Protein AF-A0A4U0W7U7-F1 (afdb_monomer_lite)

Radius of gyration: 28.47 Å; chains: 1; bounding box: 60×19×85 Å

Secondary structure (DSSP, 8-state):
-PPPHHHHHHHHHSTT-SHHHHS-HHHHHTTS-GGGTT-HHHHHHHHHHHHHHHHHHHHHHHHHHHHHHHHHHHHHHHHHHHHHHHHHHHHHHHHHHHHHTT-

pLDDT: mean 84.84, std 15.25, range [45.19, 96.75]

Structure (mmCIF, N/CA/C/O backbone):
data_AF-A0A4U0W7U7-F1
#
_entry.id   AF-A0A4U0W7U7-F1
#
loop_
_atom_site.group_PDB
_atom_site.id
_atom_site.type_symbol
_atom_site.label_atom_id
_atom_site.label_alt_id
_atom_site.label_comp_id
_atom_site.label_asym_id
_atom_site.label_entity_id
_atom_site.label_seq_id
_atom_site.pdbx_PDB_ins_code
_atom_site.Cartn_x
_atom_site.Cartn_y
_atom_site.Cartn_z
_atom_site.occupancy
_atom_site.B_iso_or_equiv
_atom_site.auth_seq_id
_atom_site.auth_comp_id
_atom_site.auth_asym_id
_atom_site.auth_atom_id
_atom_site.pdbx_PDB_model_num
ATOM 1 N N . MET A 1 1 ? 21.610 12.091 -4.253 1.00 47.47 1 MET A N 1
ATOM 2 C CA . MET A 1 1 ? 21.304 10.961 -5.160 1.00 47.47 1 MET A CA 1
ATOM 3 C C . MET A 1 1 ? 20.076 11.348 -5.974 1.00 47.47 1 MET A C 1
ATOM 5 O O . MET A 1 1 ? 19.118 11.786 -5.348 1.00 47.47 1 MET A O 1
ATOM 9 N N . PRO A 1 2 ? 20.088 11.276 -7.314 1.00 63.03 2 PRO A N 1
ATOM 10 C CA . PRO A 1 2 ? 18.904 11.587 -8.115 1.00 63.03 2 PRO A CA 1
ATOM 11 C C . PRO A 1 2 ? 17.775 10.596 -7.800 1.00 63.03 2 PRO A C 1
ATOM 13 O O . PRO A 1 2 ? 18.030 9.405 -7.615 1.00 63.03 2 PRO A O 1
ATOM 16 N N . HIS A 1 3 ? 16.539 11.086 -7.708 1.00 76.81 3 HIS A N 1
ATOM 17 C CA . HIS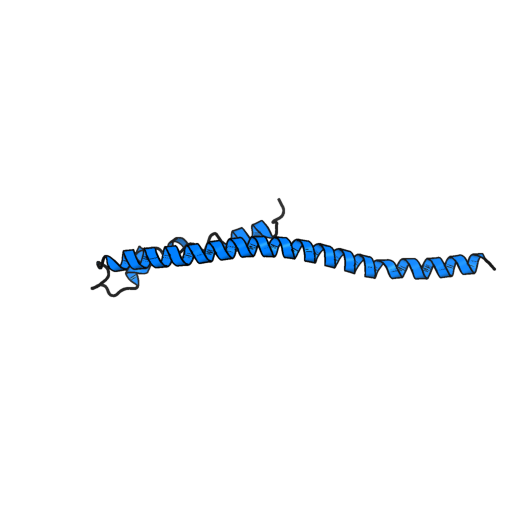 A 1 3 ? 15.381 10.253 -7.390 1.00 76.81 3 HIS A CA 1
ATOM 18 C C . HIS A 1 3 ? 15.146 9.233 -8.511 1.00 76.81 3 HIS A C 1
ATOM 20 O O . HIS A 1 3 ? 14.885 9.598 -9.657 1.00 76.81 3 HIS A O 1
ATOM 26 N N . THR A 1 4 ? 15.275 7.946 -8.191 1.00 86.94 4 THR A N 1
ATOM 27 C CA . THR A 1 4 ? 14.916 6.862 -9.110 1.00 86.94 4 THR A CA 1
ATOM 28 C C . THR A 1 4 ? 13.397 6.741 -9.186 1.00 86.94 4 THR A C 1
ATOM 30 O O . THR A 1 4 ? 12.705 7.041 -8.218 1.00 86.94 4 THR A O 1
ATOM 33 N N . GLU A 1 5 ? 12.868 6.261 -10.310 1.00 85.38 5 GLU A N 1
ATOM 34 C CA . GLU A 1 5 ? 11.429 6.008 -10.485 1.00 85.38 5 GLU A CA 1
ATOM 35 C C . GLU A 1 5 ? 10.850 5.153 -9.348 1.00 85.38 5 GLU A C 1
ATOM 37 O O . GLU A 1 5 ? 9.816 5.494 -8.782 1.00 85.38 5 GLU A O 1
ATOM 42 N N . ALA A 1 6 ? 11.586 4.117 -8.929 1.00 88.75 6 ALA A N 1
ATOM 43 C CA . ALA A 1 6 ? 11.240 3.303 -7.768 1.00 88.75 6 ALA A CA 1
ATOM 44 C C . ALA A 1 6 ? 11.097 4.150 -6.493 1.00 88.75 6 ALA A C 1
ATOM 46 O O . ALA A 1 6 ? 10.088 4.063 -5.805 1.00 88.75 6 ALA A O 1
ATOM 47 N N . SER A 1 7 ? 12.073 5.019 -6.203 1.00 89.56 7 SER A N 1
ATOM 48 C CA . SER A 1 7 ? 12.011 5.903 -5.036 1.00 89.56 7 SER A CA 1
ATOM 49 C C . SER A 1 7 ? 10.852 6.894 -5.123 1.00 89.56 7 SER A C 1
ATOM 51 O O . SER A 1 7 ? 10.252 7.182 -4.095 1.00 89.56 7 SER A O 1
ATOM 53 N N . ILE A 1 8 ? 10.529 7.417 -6.307 1.00 92.06 8 ILE A N 1
ATOM 54 C CA . ILE A 1 8 ? 9.416 8.358 -6.480 1.00 92.06 8 ILE A CA 1
ATOM 55 C C . ILE A 1 8 ? 8.090 7.650 -6.197 1.00 92.06 8 ILE A C 1
ATOM 57 O O . ILE A 1 8 ? 7.322 8.106 -5.353 1.00 92.06 8 ILE A O 1
ATOM 61 N N . LEU A 1 9 ? 7.844 6.520 -6.865 1.00 91.19 9 LEU A N 1
ATOM 62 C CA . LEU A 1 9 ? 6.584 5.790 -6.749 1.00 91.19 9 LEU A CA 1
ATOM 63 C C . LEU A 1 9 ? 6.386 5.237 -5.335 1.00 91.19 9 LEU A C 1
ATOM 65 O O . LEU A 1 9 ? 5.324 5.436 -4.752 1.00 91.19 9 LEU A O 1
ATOM 69 N N . SER A 1 10 ? 7.413 4.617 -4.747 1.00 89.06 10 SER A N 1
ATOM 70 C CA . SER A 1 10 ? 7.329 4.088 -3.384 1.00 89.06 10 SER A CA 1
ATOM 71 C C . SER A 1 10 ? 7.094 5.194 -2.359 1.00 89.06 10 SER A C 1
ATOM 73 O O . SER A 1 10 ? 6.187 5.066 -1.544 1.00 89.06 10 SER A O 1
ATOM 75 N N . ASN A 1 11 ? 7.841 6.303 -2.415 1.00 90.25 11 ASN A N 1
ATOM 76 C CA . ASN A 1 11 ? 7.709 7.379 -1.426 1.00 90.25 11 ASN A CA 1
ATOM 77 C C . ASN A 1 11 ? 6.387 8.142 -1.544 1.00 90.25 11 ASN A C 1
ATOM 79 O O . ASN A 1 11 ? 5.909 8.685 -0.551 1.00 90.25 11 ASN A O 1
ATOM 83 N N . PHE A 1 12 ? 5.808 8.213 -2.741 1.00 89.25 12 PHE A N 1
ATOM 84 C CA . PHE A 1 12 ? 4.548 8.915 -2.948 1.00 89.25 12 PHE A CA 1
ATOM 85 C C . PHE A 1 12 ? 3.339 8.045 -2.597 1.00 89.25 12 PHE A C 1
ATOM 87 O O . PHE A 1 12 ? 2.370 8.537 -2.023 1.00 89.25 12 PHE A O 1
ATOM 94 N N . LEU A 1 13 ? 3.391 6.753 -2.931 1.00 89.94 13 LEU A N 1
ATOM 95 C CA . LEU A 1 13 ? 2.221 5.881 -2.865 1.00 89.94 13 LEU A CA 1
ATOM 96 C C . LEU A 1 13 ? 2.137 5.050 -1.586 1.00 89.94 13 LEU A C 1
ATOM 98 O O . LEU A 1 13 ? 1.022 4.738 -1.192 1.00 89.94 13 LEU A O 1
ATOM 102 N N . LEU A 1 14 ? 3.255 4.693 -0.937 1.00 88.88 14 LEU A N 1
ATOM 103 C CA . LEU A 1 14 ? 3.248 3.760 0.203 1.00 88.88 14 LEU A CA 1
ATOM 104 C C . LEU A 1 14 ? 3.114 4.438 1.581 1.00 88.88 14 LEU A C 1
ATOM 106 O O . LEU A 1 14 ? 2.280 3.993 2.363 1.00 88.88 14 LEU A O 1
ATOM 110 N N . PRO A 1 15 ? 3.840 5.523 1.919 1.00 86.19 15 PRO A N 1
ATOM 111 C CA . PRO A 1 15 ? 3.741 6.156 3.238 1.00 86.19 15 PRO A CA 1
ATOM 112 C C . PRO A 1 15 ? 2.343 6.660 3.644 1.00 86.19 15 PRO A C 1
ATOM 114 O O . PRO A 1 15 ? 1.972 6.459 4.801 1.00 86.19 15 PRO A O 1
ATOM 117 N N . PRO A 1 16 ? 1.530 7.282 2.761 1.00 81.50 16 PRO A N 1
ATOM 118 C CA . PRO A 1 16 ? 0.174 7.706 3.125 1.00 81.50 16 PRO A CA 1
ATOM 119 C C . PRO A 1 16 ? -0.851 6.557 3.072 1.00 81.50 16 PRO A C 1
ATOM 121 O O . PRO A 1 16 ? -2.042 6.760 3.323 1.00 81.50 16 PRO A O 1
ATOM 124 N N . ALA A 1 17 ? -0.421 5.351 2.699 1.00 80.38 17 ALA A N 1
ATOM 125 C CA . ALA A 1 17 ? -1.310 4.252 2.370 1.00 80.38 17 ALA A CA 1
ATOM 126 C C . ALA A 1 17 ? -1.864 3.466 3.565 1.00 80.38 17 ALA A C 1
ATOM 128 O O . ALA A 1 17 ? -2.992 3.000 3.433 1.00 80.38 17 ALA A O 1
ATOM 129 N N . PRO A 1 18 ? -1.180 3.299 4.715 1.00 86.25 18 PRO A N 1
ATOM 130 C CA . PRO A 1 18 ? -1.747 2.582 5.852 1.00 86.25 18 PRO A CA 1
ATOM 131 C C . PRO A 1 18 ? -3.011 3.257 6.392 1.00 86.25 18 PRO A C 1
ATOM 133 O O . PRO A 1 18 ? -3.080 4.484 6.504 1.00 86.25 18 PRO A O 1
ATOM 136 N N . LEU A 1 19 ? -4.003 2.452 6.796 1.00 88.19 19 LEU A N 1
ATOM 137 C CA . LEU A 1 19 ? -5.236 2.975 7.393 1.00 88.19 19 LEU A CA 1
ATOM 138 C C . LEU A 1 19 ? -4.971 3.909 8.585 1.00 88.19 19 LEU A C 1
ATOM 140 O O . LEU A 1 19 ? -5.551 4.986 8.574 1.00 88.19 19 LEU A O 1
ATOM 144 N N . PRO A 1 20 ? -4.070 3.603 9.543 1.00 89.06 20 PRO A N 1
ATOM 145 C CA . PRO A 1 20 ? -3.861 4.452 10.716 1.00 89.06 20 PRO A CA 1
ATOM 146 C C . PRO A 1 20 ? -3.271 5.821 10.381 1.00 89.06 20 PRO A C 1
ATOM 148 O O . PRO A 1 20 ? -3.516 6.779 11.112 1.00 89.06 20 PRO A O 1
ATOM 151 N N . ALA A 1 21 ? -2.510 5.913 9.283 1.00 87.62 21 ALA A N 1
ATOM 152 C CA . ALA A 1 21 ? -1.943 7.169 8.804 1.00 87.62 21 ALA A CA 1
ATOM 153 C C . ALA A 1 21 ? -3.032 8.076 8.211 1.00 87.62 21 ALA A C 1
ATOM 155 O O . ALA A 1 21 ? -3.039 9.280 8.458 1.00 87.62 21 ALA A O 1
ATOM 156 N N . ALA A 1 22 ? -3.982 7.497 7.470 1.00 87.56 22 ALA A N 1
ATOM 157 C CA . ALA A 1 22 ? -5.095 8.234 6.874 1.00 87.56 22 ALA A CA 1
ATOM 158 C C . ALA A 1 22 ? -6.241 8.506 7.869 1.00 87.56 22 ALA A C 1
ATOM 160 O O . ALA A 1 22 ? -6.847 9.577 7.858 1.00 87.56 22 ALA A O 1
ATOM 161 N N . LEU A 1 23 ? -6.551 7.534 8.725 1.00 93.12 23 LEU A N 1
ATOM 162 C CA . LEU A 1 23 ? -7.663 7.548 9.664 1.00 93.12 23 LEU A CA 1
ATOM 163 C C . LEU A 1 23 ? -7.314 6.703 10.892 1.00 93.12 23 LEU A C 1
ATOM 165 O O . LEU A 1 23 ? -7.344 5.478 10.846 1.00 93.12 23 LEU A O 1
ATOM 169 N N . SER A 1 24 ? -7.004 7.359 12.007 1.00 94.44 24 SER A N 1
ATOM 170 C CA . SER A 1 24 ? -6.742 6.663 13.267 1.00 94.44 24 SER A CA 1
ATOM 171 C C . SER A 1 24 ? -8.009 6.014 13.831 1.00 94.44 24 SER A C 1
ATOM 173 O O . SER A 1 24 ? -9.119 6.474 13.558 1.00 94.44 24 SER A O 1
ATOM 175 N N . LEU A 1 25 ? -7.846 5.001 14.690 1.00 93.94 25 LEU A N 1
ATOM 176 C CA . LEU A 1 25 ? -8.966 4.332 15.365 1.00 93.94 25 LEU A CA 1
ATOM 177 C C . LEU A 1 25 ? -9.883 5.335 16.075 1.00 93.94 25 LEU A C 1
ATOM 179 O O . LEU A 1 25 ? -11.094 5.257 15.934 1.00 93.94 25 LEU A O 1
ATOM 183 N N . ARG A 1 26 ? -9.314 6.329 16.767 1.00 94.31 26 ARG A N 1
ATOM 184 C CA . ARG A 1 26 ? -10.094 7.380 17.431 1.00 94.31 26 ARG A CA 1
ATOM 185 C C . ARG A 1 26 ? -10.985 8.142 16.446 1.00 94.31 26 ARG A C 1
ATOM 187 O O . ARG A 1 26 ? -12.183 8.254 16.679 1.00 94.31 26 ARG A O 1
ATOM 194 N N . LYS A 1 27 ? -10.411 8.635 15.343 1.00 95.06 27 LYS A N 1
ATOM 195 C CA . LYS A 1 27 ? -11.171 9.365 14.317 1.00 95.06 27 LYS A CA 1
ATOM 196 C C . LYS A 1 27 ? -12.212 8.473 13.648 1.00 95.06 27 LYS A C 1
ATOM 198 O O . LYS A 1 27 ? -13.281 8.951 13.305 1.00 95.06 27 LYS A O 1
ATOM 203 N N . PHE A 1 28 ? -11.904 7.190 13.469 1.00 96.19 28 PHE A N 1
ATOM 204 C CA . PHE A 1 28 ? -12.849 6.205 12.958 1.00 96.19 28 PHE A CA 1
ATOM 205 C C . PHE A 1 28 ? -14.028 6.000 13.917 1.00 96.19 28 PHE A C 1
ATOM 207 O O . PHE A 1 28 ? -15.171 6.041 13.479 1.00 96.19 28 PHE A O 1
ATOM 214 N N . THR A 1 29 ? -13.775 5.857 15.221 1.00 95.81 29 THR A N 1
ATOM 215 C CA . THR A 1 29 ? -14.823 5.749 16.246 1.00 95.81 29 THR A CA 1
ATOM 216 C C . THR A 1 29 ? -15.694 7.005 16.302 1.00 95.81 29 THR A C 1
ATOM 218 O O . THR A 1 29 ? -16.910 6.902 16.436 1.00 95.81 29 THR A O 1
ATOM 221 N N . GLU A 1 30 ? -15.108 8.190 16.122 1.00 96.38 30 GLU A N 1
ATOM 222 C CA . GLU A 1 30 ? -15.839 9.466 16.073 1.00 96.38 30 GLU A CA 1
ATOM 223 C C . GLU A 1 30 ? -16.849 9.551 14.905 1.00 96.38 30 GLU A C 1
ATOM 225 O O . GLU A 1 30 ? -17.767 10.368 14.969 1.00 96.38 30 GLU A O 1
ATOM 230 N N . LEU A 1 31 ? -16.747 8.691 13.878 1.00 95.69 31 LEU A N 1
ATOM 231 C CA . LEU A 1 31 ? -17.727 8.601 12.780 1.00 95.69 31 LEU A CA 1
ATOM 232 C C . LEU A 1 31 ? -19.042 7.925 13.193 1.00 95.69 31 LEU A C 1
ATOM 234 O O . LEU A 1 31 ? -20.039 8.033 12.477 1.00 95.69 31 LEU A O 1
ATOM 238 N N . PHE A 1 32 ? -19.058 7.215 14.321 1.00 95.81 32 PHE A N 1
ATOM 239 C CA . PHE A 1 32 ? -20.245 6.531 14.823 1.00 95.81 32 PHE A CA 1
ATOM 240 C C . PHE A 1 32 ? -21.036 7.435 15.783 1.00 95.81 32 PHE A C 1
ATOM 242 O O . PHE A 1 32 ? -20.446 8.271 16.477 1.00 95.81 32 PHE A O 1
ATOM 249 N N . PRO A 1 33 ? -22.370 7.266 15.884 1.00 96.50 33 PRO A N 1
ATOM 250 C CA . PRO A 1 33 ? -23.177 7.973 16.876 1.00 96.50 33 PRO A CA 1
ATOM 251 C C . PRO A 1 33 ? -22.650 7.740 18.294 1.00 96.50 33 PRO A C 1
ATOM 253 O O . PRO A 1 33 ? -22.269 6.619 18.625 1.00 96.50 33 PRO A O 1
ATOM 256 N N . ARG A 1 34 ? -22.688 8.770 19.154 1.00 93.38 34 ARG A N 1
ATOM 257 C CA . ARG A 1 34 ? -22.145 8.715 20.531 1.00 93.38 34 ARG A CA 1
ATOM 258 C C . ARG A 1 34 ? -22.634 7.509 21.337 1.00 93.38 34 ARG A C 1
ATOM 260 O O . ARG A 1 34 ? -21.852 6.923 22.068 1.00 93.38 34 ARG A O 1
ATOM 267 N N . SER A 1 35 ? -23.891 7.102 21.157 1.00 95.12 35 SER A N 1
ATOM 268 C CA . SER A 1 35 ? -24.490 5.930 21.815 1.00 95.12 35 SER A CA 1
ATOM 269 C C . SER A 1 35 ? -23.830 4.593 21.459 1.00 95.12 35 SER A C 1
ATOM 271 O O . SER A 1 35 ? -24.046 3.606 22.153 1.00 95.12 35 SER A O 1
ATOM 273 N N . HIS A 1 36 ? -23.066 4.540 20.368 1.00 92.69 36 HIS A N 1
ATOM 274 C CA . HIS A 1 36 ? -22.441 3.326 19.851 1.00 92.69 36 HIS A CA 1
ATOM 275 C C . HIS A 1 36 ? -20.914 3.379 19.849 1.00 92.69 36 HIS A C 1
ATOM 277 O O . HIS A 1 36 ? -20.302 2.377 19.500 1.00 92.69 36 HIS A O 1
ATOM 283 N N . GLN A 1 37 ? -20.292 4.493 20.244 1.00 93.69 37 GLN A N 1
ATOM 284 C CA . GLN A 1 37 ? -18.831 4.648 20.210 1.00 93.69 37 GLN A CA 1
ATOM 285 C C . GLN A 1 37 ? -18.099 3.667 21.137 1.00 93.69 37 GLN A C 1
ATOM 287 O O . GLN A 1 37 ? -17.003 3.226 20.804 1.00 93.69 37 GLN A O 1
ATOM 292 N N . ASP A 1 38 ? -18.741 3.254 22.232 1.00 93.69 38 ASP A N 1
ATOM 293 C CA . ASP A 1 38 ? -18.206 2.258 23.169 1.00 93.69 38 ASP A CA 1
ATOM 294 C C . ASP A 1 38 ? -18.424 0.805 22.701 1.00 93.69 38 ASP A C 1
ATOM 296 O O . ASP A 1 38 ? -18.083 -0.144 23.408 1.00 93.69 38 ASP A O 1
ATOM 300 N N . ASN A 1 39 ? -19.005 0.591 21.513 1.00 95.50 39 ASN A N 1
ATOM 301 C CA . ASN A 1 39 ? -19.242 -0.752 20.996 1.00 95.50 39 ASN A CA 1
ATOM 302 C C . ASN A 1 39 ? -17.908 -1.411 20.576 1.00 95.50 39 ASN A C 1
ATOM 304 O O . ASN A 1 39 ? -17.265 -0.939 19.631 1.00 95.50 39 ASN A O 1
ATOM 308 N N . PRO A 1 40 ? -17.520 -2.558 21.173 1.00 94.75 40 PRO A N 1
ATOM 309 C CA . PRO A 1 40 ? -16.270 -3.249 20.839 1.00 94.75 40 PRO A CA 1
ATOM 310 C C . PRO A 1 40 ? -16.195 -3.714 19.375 1.00 94.75 40 PRO A C 1
ATOM 312 O O . PRO A 1 40 ? -15.106 -3.927 18.839 1.00 94.75 40 PRO A O 1
ATOM 315 N N . GLN A 1 41 ? -17.334 -3.840 18.684 1.00 95.75 41 GLN A N 1
ATOM 316 C CA . GLN A 1 41 ? -17.374 -4.192 17.264 1.00 95.75 41 GLN A CA 1
ATOM 317 C C . GLN A 1 41 ? -16.739 -3.125 16.363 1.00 95.75 41 GLN A C 1
ATOM 319 O O . GLN A 1 41 ? -16.251 -3.468 15.287 1.00 95.75 41 GLN A O 1
ATOM 324 N N . ILE A 1 42 ? -16.685 -1.859 16.792 1.00 95.56 42 ILE A N 1
ATOM 325 C CA . ILE A 1 42 ? -16.028 -0.786 16.030 1.00 95.56 42 ILE A CA 1
ATOM 326 C C . ILE A 1 42 ? -14.534 -1.084 15.880 1.00 95.56 42 ILE A C 1
ATOM 328 O O . ILE A 1 42 ? -13.975 -0.951 14.792 1.00 95.56 42 ILE A O 1
ATOM 332 N N . GLU A 1 43 ? -13.886 -1.559 16.941 1.00 94.56 43 GLU A N 1
ATOM 333 C CA . GLU A 1 43 ? -12.467 -1.911 16.903 1.00 94.56 43 GLU A CA 1
ATOM 334 C C . GLU A 1 43 ? -12.213 -3.143 16.015 1.00 94.56 43 GLU A C 1
ATOM 336 O O . GLU A 1 43 ? -11.231 -3.200 15.272 1.00 94.56 43 GLU A O 1
ATOM 341 N N . VAL A 1 44 ? -13.124 -4.123 16.040 1.00 96.75 44 VAL A N 1
ATOM 342 C CA . VAL A 1 44 ? -13.076 -5.295 15.149 1.00 96.75 44 VAL A CA 1
ATOM 343 C C . VAL A 1 44 ? -13.205 -4.872 13.685 1.00 96.75 44 VAL A C 1
ATOM 345 O O . VAL A 1 44 ? -12.404 -5.300 12.853 1.00 96.75 44 VAL A O 1
ATOM 348 N N . LEU A 1 45 ? -14.156 -3.990 13.374 1.00 96.19 45 LEU A N 1
ATOM 349 C CA . LEU A 1 45 ? -14.342 -3.446 12.031 1.00 96.19 45 LEU A CA 1
ATOM 350 C C . LEU A 1 45 ? -13.116 -2.649 11.570 1.00 96.19 45 LEU A C 1
ATOM 352 O O . LEU A 1 45 ? -12.666 -2.815 10.437 1.00 96.19 45 LEU A O 1
ATOM 356 N N . TYR A 1 46 ? -12.531 -1.836 12.451 1.00 96.56 46 TYR A N 1
ATOM 357 C CA . TYR A 1 46 ? -11.311 -1.093 12.151 1.00 96.56 46 TYR A CA 1
ATOM 358 C C . TYR A 1 46 ? -10.139 -2.026 11.821 1.00 96.56 46 TYR A C 1
ATOM 360 O O . TYR A 1 46 ? -9.448 -1.817 10.825 1.00 96.56 46 TYR A O 1
ATOM 368 N N . ARG A 1 47 ? -9.937 -3.095 12.606 1.00 95.69 47 ARG A N 1
ATOM 369 C CA . ARG A 1 47 ? -8.917 -4.123 12.327 1.00 95.69 47 ARG A CA 1
ATOM 370 C C . ARG A 1 47 ? -9.151 -4.819 10.988 1.00 95.69 47 ARG A C 1
ATOM 372 O O . ARG A 1 47 ? -8.200 -5.039 10.240 1.00 95.69 47 ARG A O 1
ATOM 379 N N . TYR A 1 48 ? -10.403 -5.134 10.669 1.00 96.19 48 TYR A N 1
ATOM 380 C CA . TYR A 1 48 ? -10.756 -5.744 9.391 1.00 96.19 48 TYR A CA 1
ATOM 381 C C . TYR A 1 48 ? -10.427 -4.819 8.210 1.00 96.19 48 TYR A C 1
ATOM 383 O O . TYR A 1 48 ? -9.743 -5.231 7.273 1.00 96.19 48 TYR A O 1
ATOM 391 N N . LEU A 1 49 ? -10.824 -3.545 8.285 1.00 95.69 49 LEU A N 1
ATOM 392 C CA . LEU A 1 49 ? -10.500 -2.544 7.264 1.00 95.69 49 LEU A CA 1
ATOM 393 C C . LEU A 1 49 ? -8.992 -2.314 7.144 1.00 95.69 49 LEU A C 1
ATOM 395 O O . LEU A 1 49 ? -8.473 -2.173 6.039 1.00 95.69 49 LEU A O 1
ATOM 399 N N . HIS A 1 50 ? -8.281 -2.309 8.272 1.00 93.69 50 HIS A N 1
ATOM 400 C CA . HIS A 1 50 ? -6.828 -2.207 8.296 1.00 93.69 50 HIS A CA 1
ATOM 401 C C . HIS A 1 50 ? -6.181 -3.348 7.506 1.00 93.69 50 HIS A C 1
ATOM 403 O O . HIS A 1 50 ? -5.316 -3.105 6.669 1.00 93.69 50 HIS A O 1
ATOM 409 N N . HIS A 1 51 ? -6.631 -4.583 7.736 1.00 95.00 51 HIS A N 1
ATOM 410 C CA . HIS A 1 51 ? -6.149 -5.761 7.021 1.00 95.00 51 HIS A CA 1
ATOM 411 C C . HIS A 1 51 ? -6.478 -5.705 5.522 1.00 95.00 51 HIS A C 1
ATOM 413 O O . HIS A 1 51 ? -5.596 -5.920 4.695 1.00 95.00 51 HIS A O 1
ATOM 419 N N . GLN A 1 52 ? -7.717 -5.357 5.151 1.00 95.25 52 GLN A N 1
ATOM 420 C CA . GLN A 1 52 ? -8.083 -5.205 3.738 1.00 95.25 52 GLN A CA 1
ATOM 421 C C . GLN A 1 52 ? -7.224 -4.153 3.032 1.00 95.25 52 GLN A C 1
ATOM 423 O O . GLN A 1 52 ? -6.795 -4.357 1.898 1.00 95.25 52 GLN A O 1
ATOM 428 N N . ARG A 1 53 ? -6.942 -3.040 3.713 1.00 93.81 53 ARG A N 1
ATOM 429 C CA . ARG A 1 53 ? -6.094 -1.985 3.170 1.00 93.81 53 ARG A CA 1
ATOM 430 C C . ARG A 1 53 ? -4.643 -2.432 3.041 1.00 93.81 53 ARG A C 1
ATOM 432 O O . ARG A 1 53 ? -4.038 -2.123 2.025 1.00 93.81 53 ARG A O 1
ATOM 439 N N . ALA A 1 54 ? -4.106 -3.185 4.001 1.00 92.50 54 ALA A N 1
ATOM 440 C CA . ALA A 1 54 ? -2.757 -3.746 3.902 1.00 92.50 54 ALA A CA 1
ATOM 441 C C . ALA A 1 54 ? -2.590 -4.596 2.630 1.00 92.50 54 ALA A C 1
ATOM 443 O O . ALA A 1 54 ? -1.680 -4.337 1.853 1.00 92.50 54 ALA A O 1
ATOM 444 N N . ILE A 1 55 ? -3.551 -5.479 2.331 1.00 95.12 55 ILE A N 1
ATOM 445 C CA . ILE A 1 55 ? -3.543 -6.279 1.091 1.00 95.12 55 ILE A CA 1
ATOM 446 C C . ILE A 1 55 ? -3.480 -5.389 -0.162 1.00 95.12 55 ILE A C 1
ATOM 448 O O . ILE A 1 55 ? -2.776 -5.699 -1.122 1.00 95.12 55 ILE A O 1
ATOM 452 N N . GLN A 1 56 ? -4.216 -4.274 -0.179 1.00 93.81 56 GLN A N 1
ATOM 453 C CA . GLN A 1 56 ? -4.180 -3.339 -1.306 1.00 93.81 56 GLN A CA 1
ATOM 454 C C . GLN A 1 56 ? -2.835 -2.617 -1.419 1.00 93.81 56 GLN A C 1
ATOM 456 O O . GLN A 1 56 ? -2.353 -2.413 -2.532 1.00 93.81 56 GLN A O 1
ATOM 461 N N . VAL A 1 57 ? -2.225 -2.240 -0.293 1.00 93.94 57 VAL A N 1
ATOM 462 C CA . VAL A 1 57 ? -0.888 -1.630 -0.273 1.00 93.94 57 VAL A CA 1
ATOM 463 C C . VAL A 1 57 ? 0.148 -2.601 -0.832 1.00 93.94 57 VAL A C 1
ATOM 465 O O . VAL A 1 57 ? 0.927 -2.206 -1.697 1.00 93.94 57 VAL A O 1
ATOM 468 N N . ASP A 1 58 ? 0.086 -3.873 -0.440 1.00 94.25 58 ASP A N 1
ATOM 469 C CA . ASP A 1 58 ? 0.980 -4.915 -0.952 1.00 94.25 58 ASP A CA 1
ATOM 470 C C . ASP A 1 58 ? 0.822 -5.091 -2.475 1.00 94.25 58 ASP A C 1
ATOM 472 O O . ASP A 1 58 ? 1.801 -5.227 -3.213 1.00 94.25 58 ASP A 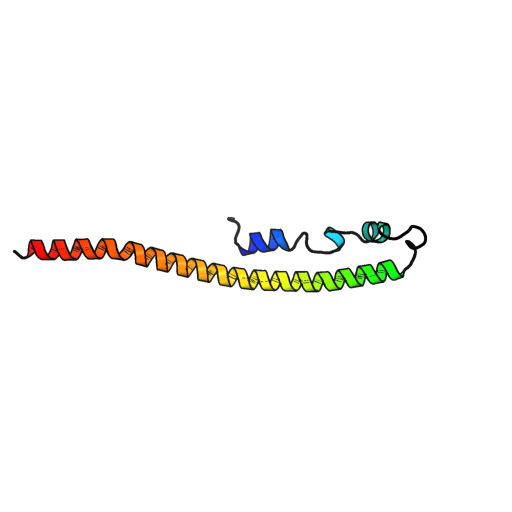O 1
ATOM 476 N N . ALA A 1 59 ? -0.412 -5.030 -2.988 1.00 95.19 59 ALA A N 1
ATOM 477 C CA . ALA A 1 59 ? -0.674 -5.081 -4.428 1.00 95.19 59 ALA A CA 1
ATOM 478 C C . ALA A 1 59 ? -0.112 -3.855 -5.176 1.00 95.19 59 ALA A C 1
ATOM 480 O O . ALA A 1 59 ? 0.392 -3.978 -6.299 1.00 95.19 59 ALA A O 1
ATOM 481 N N . VAL A 1 60 ? -0.165 -2.667 -4.563 1.00 94.69 60 VAL A N 1
ATOM 482 C CA . VAL A 1 60 ? 0.452 -1.450 -5.113 1.00 94.69 60 VAL A CA 1
ATOM 483 C C . VAL A 1 60 ? 1.973 -1.578 -5.122 1.00 94.69 60 VAL A C 1
ATOM 485 O O . VAL A 1 60 ? 2.591 -1.245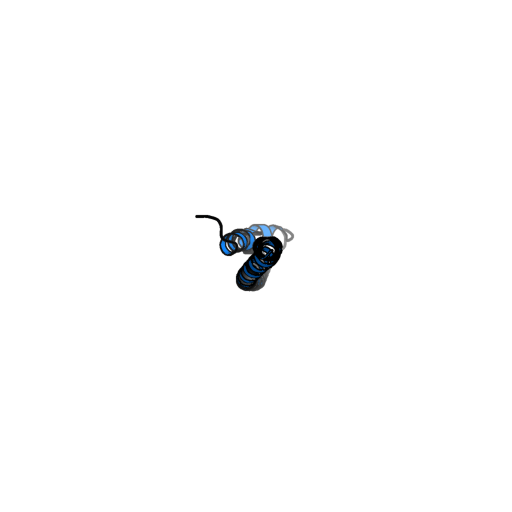 -6.129 1.00 94.69 60 VAL A O 1
ATOM 488 N N . GLU A 1 61 ? 2.586 -2.116 -4.070 1.00 93.62 61 GLU A N 1
ATOM 489 C CA . GLU A 1 61 ? 4.032 -2.357 -4.026 1.00 93.62 61 GLU A CA 1
ATOM 490 C C . GLU A 1 61 ? 4.490 -3.290 -5.160 1.00 93.62 61 GLU A C 1
ATOM 492 O O . GLU A 1 61 ? 5.438 -2.981 -5.891 1.00 93.62 61 GLU A O 1
ATOM 497 N N . GLN A 1 62 ? 3.755 -4.381 -5.394 1.00 95.25 62 GLN A N 1
ATOM 498 C CA . GLN A 1 62 ? 4.005 -5.282 -6.525 1.00 95.25 62 GLN A CA 1
ATOM 499 C C . GLN A 1 62 ? 3.843 -4.569 -7.877 1.00 95.25 62 GLN A C 1
ATOM 501 O O . GLN A 1 62 ? 4.643 -4.772 -8.796 1.00 95.25 62 GLN A O 1
ATOM 506 N N . SER A 1 63 ? 2.843 -3.693 -7.994 1.00 94.56 63 SER A N 1
ATOM 507 C CA . SER A 1 63 ? 2.608 -2.894 -9.201 1.00 94.56 63 SER A CA 1
ATOM 508 C C . SER A 1 63 ? 3.742 -1.901 -9.461 1.00 94.56 63 SER A C 1
ATOM 510 O O . SER A 1 63 ? 4.165 -1.747 -10.604 1.00 94.56 63 SER A O 1
ATOM 512 N N . ILE A 1 64 ? 4.301 -1.284 -8.416 1.00 94.62 64 ILE A N 1
ATOM 513 C CA . ILE A 1 64 ? 5.469 -0.401 -8.531 1.00 94.62 64 ILE A CA 1
ATOM 514 C C . ILE A 1 64 ? 6.670 -1.181 -9.077 1.00 94.62 64 ILE A C 1
ATOM 516 O O . ILE A 1 64 ? 7.344 -0.711 -9.994 1.00 94.62 64 ILE A O 1
ATOM 520 N N . ALA A 1 65 ? 6.925 -2.392 -8.574 1.00 93.88 65 ALA A N 1
ATOM 521 C CA . ALA A 1 65 ? 8.015 -3.228 -9.075 1.00 93.88 65 ALA A CA 1
ATOM 522 C C . ALA A 1 65 ? 7.841 -3.577 -10.567 1.00 93.88 65 ALA A C 1
ATOM 524 O O . ALA A 1 65 ? 8.808 -3.542 -11.340 1.00 93.88 65 ALA A O 1
ATOM 525 N N . ALA A 1 66 ? 6.608 -3.876 -10.987 1.00 94.88 66 ALA A N 1
ATOM 526 C CA . ALA A 1 66 ? 6.278 -4.122 -12.387 1.00 94.88 66 ALA A CA 1
ATOM 527 C C . ALA A 1 66 ? 6.466 -2.865 -13.256 1.00 94.88 66 ALA A C 1
ATOM 529 O O . ALA A 1 66 ? 7.078 -2.953 -14.327 1.00 94.88 66 ALA A O 1
ATOM 530 N N . GLU A 1 67 ? 6.016 -1.700 -12.786 1.00 94.31 67 GLU A N 1
ATOM 531 C CA . GLU A 1 67 ? 6.131 -0.443 -13.529 1.00 94.31 67 GLU A CA 1
ATOM 532 C C . GLU A 1 67 ? 7.595 -0.028 -13.694 1.00 94.31 67 GLU A C 1
ATOM 534 O O . GLU A 1 67 ? 8.018 0.270 -14.804 1.00 94.31 67 GLU A O 1
ATOM 539 N N . VAL A 1 68 ? 8.431 -0.167 -12.661 1.00 94.00 68 VAL A N 1
ATOM 540 C CA . VAL A 1 68 ? 9.878 0.105 -12.760 1.00 94.00 68 VAL A CA 1
ATOM 541 C C . VAL A 1 68 ? 10.551 -0.774 -13.824 1.00 94.00 68 VAL A C 1
ATOM 543 O O . VAL A 1 68 ? 11.453 -0.332 -14.544 1.00 94.00 68 VAL A O 1
ATOM 546 N N . LYS A 1 69 ? 10.136 -2.040 -13.957 1.00 93.06 69 LYS A N 1
ATOM 547 C CA . LYS A 1 69 ? 10.636 -2.923 -15.024 1.00 93.06 69 LYS A CA 1
ATOM 548 C C . LYS A 1 69 ? 10.171 -2.443 -16.402 1.00 93.06 69 LYS A C 1
ATOM 550 O O . LYS A 1 69 ? 10.955 -2.470 -17.355 1.00 93.06 69 LYS A O 1
ATOM 555 N N . ARG A 1 70 ? 8.922 -1.990 -16.507 1.00 93.06 70 ARG A N 1
ATOM 556 C CA . ARG A 1 70 ? 8.338 -1.451 -17.738 1.00 93.06 70 ARG A CA 1
ATOM 557 C C . ARG A 1 70 ? 8.997 -0.133 -18.158 1.00 93.06 70 ARG A C 1
ATOM 559 O O . ARG A 1 70 ? 9.394 -0.026 -19.318 1.00 93.06 70 ARG A O 1
ATOM 566 N N . GLY A 1 71 ? 9.224 0.797 -17.232 1.00 91.56 71 GLY A N 1
ATOM 567 C CA . GLY A 1 71 ? 9.904 2.074 -17.467 1.00 91.56 71 GLY A CA 1
ATOM 568 C C . GLY A 1 71 ? 11.328 1.894 -18.001 1.00 91.56 71 GLY A C 1
ATOM 569 O O . GLY A 1 71 ? 11.737 2.556 -18.959 1.00 91.56 71 GLY A O 1
ATOM 570 N N . LYS A 1 72 ? 12.074 0.899 -17.493 1.00 91.38 72 LYS A N 1
ATOM 571 C CA . LYS A 1 72 ? 13.389 0.527 -18.056 1.00 91.38 72 LYS A CA 1
ATOM 572 C C . LYS A 1 72 ? 13.302 0.106 -19.525 1.00 91.38 72 LYS A C 1
ATOM 574 O O . LYS A 1 72 ? 14.136 0.536 -20.323 1.00 91.38 72 LYS A O 1
ATOM 579 N N . LYS A 1 73 ? 12.311 -0.716 -19.884 1.00 92.62 73 LYS A N 1
ATOM 580 C CA . LYS A 1 73 ? 12.101 -1.166 -21.269 1.00 92.62 73 LYS A CA 1
ATOM 581 C C . LYS A 1 73 ? 11.732 0.008 -22.179 1.00 92.62 73 LYS A C 1
ATOM 583 O O . LYS A 1 73 ? 12.342 0.174 -23.230 1.00 92.62 73 LYS A O 1
ATOM 588 N N . GLN A 1 74 ? 10.820 0.870 -21.735 1.00 91.31 74 GLN A N 1
ATOM 589 C CA . G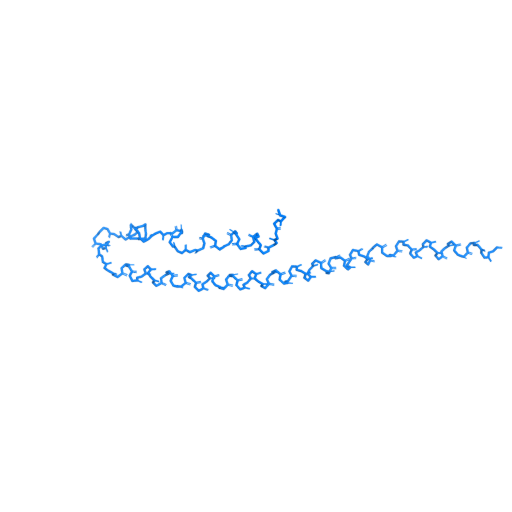LN A 1 74 ? 10.430 2.077 -22.468 1.00 91.31 74 GLN A CA 1
ATOM 590 C C . GLN A 1 74 ? 11.628 3.000 -22.717 1.00 91.31 74 GLN A C 1
ATOM 592 O O . GLN A 1 74 ? 11.830 3.470 -23.833 1.00 91.31 74 GLN A O 1
ATOM 597 N N . LYS A 1 75 ? 12.493 3.202 -21.714 1.00 90.56 75 LYS A N 1
ATOM 598 C CA . LYS A 1 75 ? 13.721 3.992 -21.879 1.00 90.56 75 LYS A CA 1
ATOM 599 C C . LYS A 1 75 ? 14.632 3.419 -22.972 1.00 90.56 75 LYS A C 1
ATOM 601 O O . LYS A 1 75 ? 15.199 4.182 -23.751 1.00 90.56 75 LYS A O 1
ATOM 606 N N . GLN A 1 76 ? 14.774 2.094 -23.048 1.00 91.12 76 GLN A N 1
ATOM 607 C CA . GLN A 1 76 ? 15.558 1.439 -24.102 1.00 91.12 76 GLN A CA 1
ATOM 608 C C . GLN A 1 76 ? 14.928 1.624 -25.487 1.00 91.12 76 GLN A C 1
ATOM 610 O O . GLN A 1 76 ? 15.641 1.921 -26.444 1.00 91.12 76 GLN A O 1
ATOM 615 N N . GLU A 1 77 ? 13.606 1.487 -25.591 1.00 92.62 77 GLU A N 1
ATOM 616 C CA . GLU A 1 77 ? 12.864 1.701 -26.838 1.00 92.62 77 GLU A CA 1
ATOM 617 C C . GLU A 1 77 ? 13.017 3.146 -27.337 1.00 92.62 77 GLU A C 1
ATOM 619 O O . GLU A 1 77 ? 13.318 3.351 -28.512 1.00 92.62 77 GLU A O 1
ATOM 624 N N . VAL A 1 78 ? 12.940 4.138 -26.442 1.00 91.81 78 VAL A N 1
ATOM 625 C CA . VAL A 1 78 ? 13.170 5.557 -26.768 1.00 91.81 78 VAL A CA 1
ATOM 626 C C . VAL A 1 78 ? 14.596 5.799 -27.266 1.00 91.81 78 VAL A C 1
ATOM 628 O O . VAL A 1 78 ? 14.786 6.472 -28.278 1.00 91.81 78 VAL A O 1
ATOM 631 N N . ILE A 1 79 ? 15.611 5.231 -26.604 1.00 91.12 79 ILE A N 1
ATOM 632 C CA . ILE A 1 79 ? 17.011 5.356 -27.046 1.00 91.12 79 ILE A CA 1
ATOM 633 C C . ILE A 1 79 ? 17.194 4.734 -28.436 1.00 91.12 79 ILE A C 1
ATOM 635 O O . ILE A 1 79 ? 17.867 5.315 -29.287 1.00 91.12 79 ILE A O 1
ATOM 639 N N . LYS A 1 80 ? 16.591 3.565 -28.680 1.00 91.44 80 LYS A N 1
ATOM 640 C CA . LYS A 1 80 ? 16.658 2.885 -29.977 1.00 91.44 80 LYS A CA 1
ATOM 641 C C . LYS A 1 80 ? 15.987 3.710 -31.076 1.00 91.44 80 LYS A C 1
ATOM 643 O O . LYS A 1 80 ? 16.579 3.873 -32.138 1.00 91.44 80 LYS A O 1
ATOM 648 N N . ALA A 1 81 ? 14.796 4.246 -30.812 1.00 90.62 81 ALA A N 1
ATOM 649 C CA . ALA A 1 81 ? 14.079 5.104 -31.747 1.00 90.62 81 ALA A CA 1
ATOM 650 C C . ALA A 1 81 ? 14.887 6.366 -32.075 1.00 90.62 81 ALA A C 1
ATOM 652 O O . ALA A 1 81 ? 15.078 6.680 -33.243 1.00 90.62 81 ALA A O 1
ATOM 653 N N . ARG A 1 82 ? 15.458 7.028 -31.060 1.00 87.50 82 ARG A N 1
ATOM 654 C CA . ARG A 1 82 ? 16.286 8.224 -31.253 1.00 87.50 82 ARG A CA 1
ATOM 655 C C . ARG A 1 82 ? 17.509 7.953 -32.135 1.00 87.50 82 ARG A C 1
ATOM 657 O O . ARG A 1 82 ? 17.750 8.695 -33.078 1.00 87.50 82 ARG A O 1
ATOM 664 N N . ARG A 1 83 ? 18.226 6.849 -31.891 1.00 84.69 83 ARG A N 1
ATOM 665 C CA . ARG A 1 83 ? 19.362 6.432 -32.734 1.00 84.69 83 ARG A CA 1
ATOM 666 C C . ARG A 1 83 ? 18.944 6.123 -34.172 1.00 84.69 83 ARG A C 1
ATOM 668 O O . ARG A 1 83 ? 19.676 6.455 -35.094 1.00 84.69 83 ARG A O 1
ATOM 675 N N . ALA A 1 84 ? 17.787 5.492 -34.367 1.00 84.94 84 ALA A N 1
ATOM 676 C CA . ALA A 1 84 ? 17.267 5.196 -35.700 1.00 84.94 84 ALA A CA 1
ATOM 677 C C . ALA A 1 84 ? 16.886 6.464 -36.485 1.00 84.94 84 ALA A C 1
ATOM 679 O O . ALA A 1 84 ? 17.016 6.461 -37.704 1.00 84.94 84 ALA A O 1
ATOM 680 N N . THR A 1 85 ? 16.464 7.535 -35.806 1.00 81.50 85 THR A N 1
ATOM 681 C CA . THR A 1 85 ? 16.179 8.843 -36.420 1.00 81.50 85 THR A CA 1
ATOM 682 C C . THR A 1 85 ? 17.438 9.678 -36.670 1.00 81.50 85 THR A C 1
ATOM 684 O O . THR A 1 85 ? 17.449 10.477 -37.595 1.00 81.50 85 THR A O 1
ATOM 687 N N . GLU A 1 86 ? 18.502 9.501 -35.880 1.00 70.94 86 GLU A N 1
ATOM 688 C CA . GLU A 1 86 ? 19.790 10.200 -36.059 1.00 70.94 86 GLU A CA 1
ATOM 689 C C . GLU A 1 86 ? 20.696 9.519 -37.118 1.00 70.94 86 GLU A C 1
ATOM 691 O O . GLU A 1 86 ? 21.519 10.174 -37.751 1.00 70.94 86 GLU A O 1
ATOM 696 N N . ALA A 1 87 ? 20.528 8.216 -37.369 1.00 60.53 87 ALA A N 1
ATOM 697 C CA . ALA A 1 87 ? 21.284 7.458 -38.375 1.00 60.53 87 ALA A CA 1
ATOM 698 C C . ALA A 1 87 ? 21.028 7.780 -39.879 1.00 60.53 87 ALA A C 1
ATOM 700 O O . ALA A 1 87 ? 21.960 7.584 -40.663 1.00 60.53 87 ALA A O 1
ATOM 701 N N . PRO A 1 88 ? 19.853 8.256 -40.354 1.00 57.31 88 PRO A N 1
ATOM 702 C CA . PRO A 1 88 ? 19.619 8.503 -41.781 1.00 57.31 88 PRO A CA 1
ATOM 703 C C . PRO A 1 88 ? 20.387 9.724 -42.316 1.00 57.31 88 PRO A C 1
ATOM 705 O O . PRO A 1 88 ? 20.735 9.747 -43.497 1.00 57.31 88 PRO A O 1
ATOM 708 N N . GLU A 1 89 ? 20.698 10.702 -41.458 1.00 52.41 89 GLU A N 1
ATOM 709 C CA . GLU A 1 89 ? 21.384 11.956 -41.821 1.00 52.41 89 GLU A CA 1
ATOM 710 C C . GLU A 1 89 ? 22.861 11.736 -42.205 1.00 52.41 89 GLU A C 1
ATOM 712 O O . GLU A 1 89 ? 23.380 12.403 -43.099 1.00 52.41 89 GLU A O 1
ATOM 717 N N . LEU A 1 90 ? 23.538 10.742 -41.616 1.00 51.53 90 LEU A N 1
ATOM 718 C CA . LEU A 1 90 ? 24.939 10.438 -41.941 1.00 51.53 90 LEU A CA 1
ATOM 719 C C . LEU A 1 90 ? 25.089 9.582 -43.213 1.00 51.53 90 LEU A C 1
ATOM 721 O O . LEU A 1 90 ? 26.085 9.706 -43.916 1.00 51.53 90 LEU A O 1
ATOM 725 N N . SER A 1 91 ? 24.090 8.764 -43.573 1.00 53.25 91 SER A N 1
ATOM 726 C CA . SER A 1 91 ? 24.200 7.886 -44.755 1.00 53.25 91 SER A CA 1
ATOM 727 C C . SER A 1 91 ? 23.934 8.593 -46.090 1.00 53.25 91 SER A C 1
ATOM 729 O O . SER A 1 91 ? 24.443 8.169 -47.125 1.00 53.25 91 SER A O 1
ATOM 731 N N . SER A 1 92 ? 23.151 9.679 -46.094 1.00 52.12 92 SER A N 1
ATOM 732 C CA . SER A 1 92 ? 22.824 10.395 -47.337 1.00 52.12 92 SER A CA 1
ATOM 733 C C . SER A 1 92 ? 23.943 11.333 -47.808 1.00 52.12 92 SER A C 1
ATOM 735 O O . SER A 1 92 ? 24.048 11.619 -49.004 1.00 52.12 92 SER A O 1
ATOM 737 N N . THR A 1 93 ? 24.800 11.764 -46.879 1.00 53.66 93 THR A N 1
ATOM 738 C CA . THR A 1 93 ? 25.893 12.708 -47.133 1.00 53.66 93 THR A CA 1
ATOM 739 C C . THR A 1 93 ? 27.155 11.980 -47.609 1.00 53.66 93 THR A C 1
ATOM 741 O O . THR A 1 93 ? 27.749 12.392 -48.603 1.00 53.66 93 THR A O 1
ATOM 744 N N . ASP A 1 94 ? 27.487 10.822 -47.024 1.00 54.84 94 ASP A N 1
ATOM 745 C CA . ASP A 1 94 ? 28.661 10.031 -47.434 1.00 54.84 94 ASP A CA 1
ATOM 746 C C . ASP A 1 94 ? 28.511 9.395 -48.829 1.00 54.84 94 ASP A C 1
ATOM 748 O O . ASP A 1 94 ? 29.455 9.379 -49.615 1.00 54.84 94 ASP A O 1
ATOM 752 N N . VAL A 1 95 ? 27.315 8.926 -49.208 1.00 54.03 95 VAL A N 1
ATOM 753 C CA . VAL A 1 95 ? 27.111 8.267 -50.517 1.00 54.03 95 VAL A CA 1
ATOM 754 C C . VAL A 1 95 ? 27.167 9.261 -51.686 1.00 54.03 95 VAL A C 1
ATOM 756 O O . VAL A 1 95 ? 27.527 8.887 -52.804 1.00 54.03 95 VAL A O 1
ATOM 759 N N . ARG A 1 96 ? 26.830 10.537 -51.449 1.00 54.97 96 ARG A N 1
ATOM 760 C CA . ARG A 1 96 ? 26.943 11.598 -52.464 1.00 54.97 96 ARG A CA 1
ATOM 761 C C . ARG A 1 96 ? 28.372 12.122 -52.592 1.00 54.97 96 ARG A C 1
ATOM 763 O O . ARG A 1 96 ? 28.787 12.392 -53.714 1.00 54.97 96 ARG A O 1
ATOM 770 N N . GLN A 1 97 ? 29.122 12.197 -51.492 1.00 52.00 97 GLN A N 1
ATOM 771 C CA . GLN A 1 97 ? 30.519 12.634 -51.510 1.00 52.00 97 GLN A CA 1
ATOM 772 C C . GLN A 1 97 ? 31.420 11.610 -52.227 1.00 52.00 97 GLN A C 1
ATOM 774 O O . GLN A 1 97 ? 32.164 11.976 -53.128 1.00 52.00 97 GLN A O 1
ATOM 779 N N . ILE A 1 98 ? 31.251 10.311 -51.944 1.00 57.66 98 ILE A N 1
ATOM 780 C CA . ILE A 1 98 ? 32.041 9.231 -52.571 1.00 57.66 98 ILE A CA 1
ATOM 781 C C . ILE A 1 98 ? 31.802 9.130 -54.090 1.00 57.66 98 ILE A C 1
ATOM 783 O O . ILE A 1 98 ? 32.671 8.672 -54.827 1.00 57.66 98 ILE A O 1
ATOM 787 N N . ARG A 1 99 ? 30.631 9.557 -54.585 1.00 54.62 99 ARG A N 1
ATOM 788 C CA . ARG A 1 99 ? 30.330 9.574 -56.027 1.00 54.62 99 ARG A CA 1
ATOM 789 C C . ARG A 1 99 ? 30.920 10.771 -56.772 1.00 54.62 99 ARG A C 1
ATOM 791 O O . ARG A 1 99 ? 31.114 10.641 -57.972 1.00 54.62 99 ARG A O 1
ATOM 798 N N . MET A 1 100 ? 31.179 11.897 -56.103 1.00 57.53 100 MET A N 1
ATOM 799 C CA . MET A 1 100 ? 31.779 13.075 -56.748 1.00 57.53 100 MET A CA 1
ATOM 800 C C . MET A 1 100 ? 33.305 13.000 -56.834 1.00 57.53 100 MET A C 1
ATOM 802 O O . MET A 1 100 ? 33.876 13.616 -57.721 1.00 57.53 100 MET A O 1
ATOM 806 N N . ASP A 1 101 ? 33.956 12.211 -55.978 1.00 52.81 101 ASP A N 1
ATOM 807 C CA . ASP A 1 101 ? 35.416 12.021 -56.008 1.00 52.81 101 ASP A CA 1
ATOM 808 C C . ASP A 1 101 ? 35.863 10.931 -57.016 1.00 52.81 101 ASP A C 1
ATOM 810 O O . ASP A 1 101 ? 37.036 10.555 -57.054 1.00 52.81 101 ASP A O 1
ATOM 814 N N . ALA A 1 102 ? 34.927 10.385 -57.805 1.00 55.53 102 ALA A N 1
ATOM 815 C CA . ALA A 1 102 ?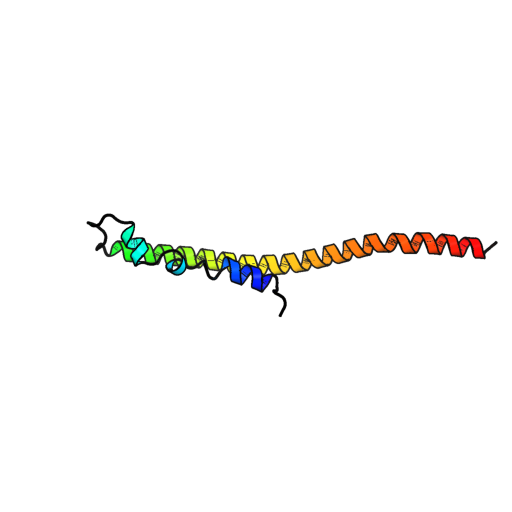 35.148 9.301 -58.770 1.00 55.53 102 ALA A CA 1
ATOM 816 C C . ALA A 1 102 ? 34.935 9.710 -60.247 1.00 55.53 102 ALA A C 1
ATOM 818 O O . ALA A 1 102 ? 35.004 8.841 -61.121 1.00 55.53 102 ALA A O 1
ATOM 819 N N . GLU A 1 103 ? 34.689 10.997 -60.520 1.00 45.19 103 GLU A N 1
ATOM 820 C CA . GLU A 1 103 ? 34.727 11.620 -61.860 1.00 45.19 103 GLU A CA 1
ATOM 821 C C . GLU A 1 103 ? 35.969 12.510 -62.002 1.00 45.19 103 GLU A C 1
ATOM 823 O O . GLU A 1 103 ? 36.540 12.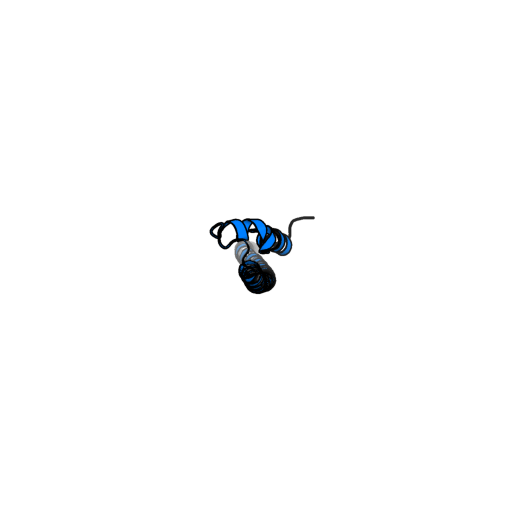534 -63.117 1.00 45.19 103 GLU A O 1
#

InterPro domains:
  IPR018565 Kinetochore subunit Nkp2/Cnl2 [PF09447] (5-69)
  IPR018565 Kinetochore subunit Nkp2/Cnl2 [PTHR28064] (1-91)

Foldseek 3Di:
DPQQLLNVQCVVQQPCQQCCNVANLVNQLVVDDPVCSPPVVSVVVSVVVRVVSVVVSVVSNVVSVVVSVVVVVVVVVVVVVVVVVVPVVVVVVVVVVVVVVPD

Organism: NCBI:txid331657

Sequence (103 aa):
MPHTEASILSNFLLPPAPLPAALSLRKFTELFPRSHQDNPQIEVLYRYLHHQRAIQVDAVEQSIAAEVKRGKKQKQEVIKARRATEAPELSSTDVRQIRMDAE